Protein AF-A0AA47MS93-F1 (afdb_monomer_lite)

Organism: Merluccius polli (NCBI:txid89951)

Structure (mmCIF, N/CA/C/O backbone):
data_AF-A0AA47MS93-F1
#
_entry.id   AF-A0AA47MS93-F1
#
loop_
_atom_site.group_PDB
_atom_site.id
_atom_site.type_symbol
_atom_site.label_atom_id
_atom_site.label_alt_id
_atom_site.label_comp_id
_atom_site.label_asym_id
_atom_site.label_entity_id
_atom_site.label_seq_id
_atom_site.pdbx_PDB_ins_code
_atom_site.Cartn_x
_atom_site.Cartn_y
_atom_site.Cartn_z
_atom_site.occupancy
_atom_site.B_iso_or_equiv
_atom_site.auth_seq_id
_atom_site.auth_comp_id
_atom_site.auth_asym_id
_atom_site.auth_atom_id
_atom_site.pdbx_PDB_model_num
ATOM 1 N N . MET A 1 1 ? -6.874 12.220 29.662 1.00 55.25 1 MET A N 1
ATOM 2 C CA . MET A 1 1 ? -6.887 13.100 28.467 1.00 55.25 1 MET A CA 1
ATOM 3 C C . MET A 1 1 ? -8.117 14.009 28.561 1.00 55.25 1 MET A C 1
ATOM 5 O O . MET A 1 1 ? -9.135 13.501 29.018 1.00 55.25 1 MET A O 1
ATOM 9 N N . PRO A 1 2 ? -8.072 15.314 28.224 1.00 75.06 2 PRO A N 1
ATOM 10 C CA . PRO A 1 2 ? -9.253 16.179 28.315 1.00 75.06 2 PRO A CA 1
ATOM 11 C C . PRO A 1 2 ? -10.308 15.784 27.269 1.00 75.06 2 PRO A C 1
ATOM 13 O O . PRO 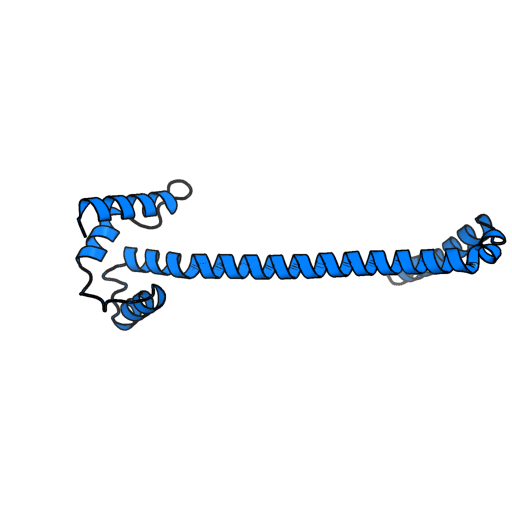A 1 2 ? -9.969 15.571 26.103 1.00 75.06 2 PRO A O 1
ATOM 16 N N . LYS A 1 3 ? -11.582 15.714 27.676 1.00 70.56 3 LYS A N 1
ATOM 17 C CA . LYS A 1 3 ? -12.717 15.290 26.832 1.00 70.56 3 LYS A CA 1
ATOM 18 C C . LYS A 1 3 ? -12.850 16.129 25.554 1.00 70.56 3 LYS A C 1
ATOM 20 O O . LYS A 1 3 ? -13.034 15.578 24.475 1.00 70.56 3 LYS A O 1
ATOM 25 N N . ASP A 1 4 ? -12.619 17.437 25.654 1.00 72.88 4 ASP A N 1
ATOM 26 C CA . ASP A 1 4 ? -12.659 18.357 24.508 1.00 72.88 4 ASP A CA 1
ATOM 27 C C . ASP A 1 4 ? -11.558 18.091 23.477 1.00 72.88 4 ASP A C 1
ATOM 29 O O . ASP A 1 4 ? -11.727 18.341 22.282 1.00 72.88 4 ASP A O 1
ATOM 33 N N . THR A 1 5 ? -10.402 17.597 23.923 1.00 77.06 5 THR A N 1
ATOM 34 C CA . THR A 1 5 ? -9.293 17.244 23.033 1.00 77.06 5 THR A CA 1
ATOM 35 C C . THR A 1 5 ? -9.610 15.952 22.290 1.00 77.06 5 THR A C 1
ATOM 37 O O . THR A 1 5 ? -9.427 15.893 21.076 1.00 77.06 5 THR A O 1
ATOM 40 N N . LEU A 1 6 ? -10.149 14.952 22.995 1.00 76.31 6 LEU A N 1
ATOM 41 C CA . LEU A 1 6 ? -10.569 13.681 22.403 1.00 76.31 6 LEU A CA 1
ATOM 42 C C . LEU A 1 6 ? -11.658 13.895 21.345 1.00 76.31 6 LEU A C 1
ATOM 44 O O . LEU A 1 6 ? -11.505 13.440 20.216 1.00 76.31 6 LEU A O 1
ATOM 48 N N . GLN A 1 7 ? -12.684 14.686 21.671 1.00 79.00 7 GLN A N 1
ATOM 49 C CA . GLN A 1 7 ? -13.772 15.019 20.750 1.00 79.00 7 GLN A CA 1
ATOM 50 C C . GLN A 1 7 ? -13.235 15.626 19.444 1.00 79.00 7 GLN A C 1
ATOM 52 O O . GLN A 1 7 ? -13.590 15.187 18.355 1.00 79.00 7 GLN A O 1
ATOM 57 N N . LYS A 1 8 ? -12.303 16.586 19.541 1.00 80.94 8 LYS A N 1
ATOM 58 C CA . LYS A 1 8 ? -11.668 17.210 18.368 1.00 80.94 8 LYS A CA 1
ATOM 59 C C . LYS A 1 8 ? -10.902 16.206 17.508 1.00 80.94 8 LYS A C 1
ATOM 61 O O . LYS A 1 8 ? -10.933 16.318 16.282 1.00 80.94 8 LYS A O 1
ATOM 66 N N . HIS A 1 9 ? -10.202 15.255 18.126 1.00 81.56 9 HIS A N 1
ATOM 67 C CA . HIS A 1 9 ? -9.494 14.209 17.393 1.00 81.56 9 HIS A CA 1
ATOM 68 C C . HIS A 1 9 ? -10.470 13.266 16.682 1.00 81.56 9 HIS A C 1
ATOM 70 O O . HIS A 1 9 ? -10.289 13.022 15.491 1.00 81.56 9 HIS A O 1
ATOM 76 N N . CYS A 1 10 ? -11.530 12.816 17.355 1.00 77.38 10 CYS A N 1
ATOM 77 C CA . CYS A 1 10 ? -12.531 11.926 16.768 1.00 77.38 10 CYS A CA 1
ATOM 78 C C . CYS A 1 10 ? -13.286 12.587 15.603 1.00 77.38 10 CYS A C 1
ATOM 80 O O . CYS A 1 10 ? -13.377 11.996 14.532 1.00 77.38 10 CYS A O 1
ATOM 82 N N . THR A 1 11 ? -13.702 13.853 15.732 1.00 79.56 11 THR A N 1
ATOM 83 C CA . THR A 1 11 ? -14.339 14.601 14.628 1.00 79.56 11 THR A CA 1
ATOM 84 C C . THR A 1 11 ? -13.389 14.826 13.447 1.00 79.56 11 THR A C 1
ATOM 86 O O . THR A 1 11 ? -13.815 14.939 12.298 1.00 79.56 11 THR A O 1
ATOM 89 N N . LYS A 1 12 ? -12.077 14.919 13.695 1.00 82.62 12 LYS A N 1
ATOM 90 C CA . LYS A 1 12 ? -11.087 15.006 12.613 1.00 82.62 12 LYS A CA 1
ATOM 91 C C . LYS A 1 12 ? -10.954 13.676 11.872 1.00 82.62 12 LYS A C 1
ATOM 93 O O . LYS A 1 12 ? -10.839 13.691 10.648 1.00 82.62 12 LYS A O 1
ATOM 98 N N . VAL A 1 13 ? -10.949 12.560 12.600 1.00 79.31 13 VAL A N 1
ATOM 99 C CA . VAL A 1 13 ? -10.901 11.212 12.019 1.00 79.31 13 VAL A CA 1
ATOM 100 C C . VAL A 1 13 ? -12.140 10.961 11.168 1.00 79.31 13 VAL A C 1
ATOM 102 O O . VAL A 1 13 ? -11.982 10.621 10.003 1.00 79.31 13 VAL A O 1
ATOM 105 N N . GLU A 1 14 ? -13.331 11.248 11.694 1.00 78.94 14 GLU A N 1
ATOM 106 C CA . GLU A 1 14 ? -14.602 11.182 10.961 1.00 78.94 14 GLU A CA 1
ATOM 107 C C . GLU A 1 14 ? -14.507 11.929 9.625 1.00 78.94 14 GLU A C 1
ATOM 109 O O . GLU A 1 14 ? -14.597 11.314 8.571 1.00 78.94 14 GLU A O 1
ATOM 114 N N . LYS A 1 15 ? -14.159 13.223 9.647 1.00 80.06 15 LYS A N 1
ATOM 115 C CA . LYS A 1 15 ? -14.011 14.034 8.424 1.00 80.06 15 LYS A CA 1
ATOM 116 C C . LYS A 1 15 ? -12.966 13.514 7.437 1.00 80.06 15 LYS A C 1
ATOM 118 O O . LYS A 1 15 ? -13.051 13.821 6.255 1.00 80.06 15 LYS A O 1
ATOM 123 N N . THR A 1 16 ? -11.942 12.813 7.921 1.00 77.88 16 THR A N 1
ATOM 124 C CA . THR A 1 16 ? -10.890 12.242 7.065 1.00 77.88 16 THR A CA 1
ATOM 125 C C . THR A 1 16 ? -11.357 10.945 6.408 1.00 77.88 16 THR A C 1
ATOM 127 O O . THR A 1 16 ? -10.894 10.614 5.320 1.00 77.88 16 THR A O 1
ATOM 130 N N . LEU A 1 17 ? -12.258 10.219 7.070 1.00 71.00 17 LEU A N 1
ATOM 131 C CA . LEU A 1 17 ? -12.816 8.953 6.606 1.00 71.00 17 LEU A CA 1
ATOM 132 C C . LEU A 1 17 ? -14.163 9.125 5.883 1.00 71.00 17 LEU A C 1
ATOM 134 O O . LEU A 1 17 ? -14.612 8.188 5.239 1.00 71.00 17 LEU A O 1
ATOM 138 N N . THR A 1 18 ? -14.783 10.310 5.915 1.00 78.75 18 THR A N 1
ATOM 139 C CA . THR A 1 18 ? -15.959 10.631 5.096 1.00 78.75 18 THR A CA 1
ATOM 140 C C . THR A 1 18 ? -15.571 10.737 3.620 1.00 78.75 18 THR A C 1
ATOM 142 O O . THR A 1 18 ? -14.853 11.655 3.212 1.00 78.75 18 THR A O 1
ATOM 145 N N . ALA A 1 19 ? -16.113 9.847 2.792 1.00 70.94 19 ALA A N 1
ATOM 146 C CA . ALA A 1 19 ? -16.011 9.914 1.340 1.00 70.94 19 ALA A CA 1
ATOM 147 C C . ALA A 1 19 ? -17.419 10.007 0.737 1.00 70.94 19 ALA A C 1
ATOM 149 O O . ALA A 1 19 ? -18.320 9.272 1.115 1.00 70.94 19 ALA A O 1
ATOM 150 N N . ALA A 1 20 ? -17.627 10.941 -0.197 1.00 68.44 20 ALA A N 1
ATOM 151 C CA . ALA A 1 20 ? -18.906 11.144 -0.894 1.00 68.44 20 ALA A CA 1
ATOM 152 C C . ALA A 1 20 ? -20.136 11.479 -0.012 1.00 68.44 20 ALA A C 1
ATOM 154 O O . ALA A 1 20 ? -21.264 11.402 -0.489 1.00 68.44 20 ALA A O 1
ATOM 155 N N . GLY A 1 21 ? -19.930 11.932 1.230 1.00 69.00 21 GLY A N 1
ATOM 156 C CA . GLY A 1 21 ? -21.010 12.343 2.137 1.00 69.00 21 GLY A CA 1
ATOM 157 C C . GLY A 1 21 ? -21.528 11.234 3.054 1.00 69.00 21 GLY A C 1
ATOM 158 O O . GLY A 1 21 ? -22.371 11.520 3.900 1.00 69.00 21 GLY A O 1
ATOM 159 N N . GLU A 1 22 ? -20.993 10.017 2.936 1.00 66.75 22 GLU A N 1
ATOM 160 C CA . GLU A 1 22 ? -21.205 8.937 3.898 1.00 66.75 22 GLU A CA 1
ATOM 161 C C . GLU A 1 22 ? -19.976 8.804 4.802 1.00 66.75 22 GLU A C 1
ATOM 163 O O . GLU A 1 22 ? -18.827 8.855 4.349 1.00 66.75 22 GLU A O 1
ATOM 168 N N . SER A 1 23 ? -20.232 8.695 6.103 1.00 69.06 23 SER A N 1
ATOM 169 C CA . SER A 1 23 ? -19.216 8.475 7.127 1.00 69.06 23 SER A CA 1
ATOM 170 C C . SER A 1 23 ? -19.352 7.041 7.621 1.00 69.06 23 SER A C 1
ATOM 172 O O . SER A 1 23 ? -20.415 6.670 8.111 1.00 69.06 23 SER A O 1
ATOM 174 N N . ASP A 1 24 ? -18.278 6.256 7.545 1.00 68.44 24 ASP A N 1
ATOM 175 C CA . ASP A 1 24 ? -18.267 4.875 8.054 1.00 68.44 24 ASP A CA 1
ATOM 176 C C . ASP A 1 24 ? -18.351 4.798 9.591 1.00 68.44 24 ASP A C 1
ATOM 178 O O . ASP A 1 24 ? -18.529 3.715 10.150 1.00 68.44 24 ASP A O 1
ATOM 182 N N . ILE A 1 25 ? -18.146 5.926 10.287 1.00 73.94 25 ILE A N 1
ATOM 183 C CA . ILE A 1 25 ? -18.035 5.988 11.746 1.00 73.94 25 ILE A CA 1
ATOM 184 C C . ILE A 1 25 ? -18.553 7.333 12.277 1.00 73.94 25 ILE A C 1
ATOM 186 O O . ILE A 1 25 ? -18.243 8.375 11.696 1.00 73.94 25 ILE A O 1
ATOM 190 N N . ASP A 1 26 ? -19.268 7.323 13.407 1.00 76.81 26 ASP A N 1
ATOM 191 C CA . ASP A 1 26 ? -19.670 8.533 14.139 1.00 76.81 26 ASP A CA 1
ATOM 192 C C . ASP A 1 26 ? -18.583 8.947 15.150 1.00 76.81 26 ASP A C 1
ATOM 194 O O . ASP A 1 26 ? -18.269 8.233 16.108 1.00 76.81 26 ASP A O 1
ATOM 198 N N . GLY A 1 27 ? -17.989 10.130 14.960 1.00 73.44 27 GLY A N 1
ATOM 199 C CA . GLY A 1 27 ? -16.912 10.623 15.819 1.00 73.44 27 GLY A CA 1
ATOM 200 C C . GLY A 1 27 ? -17.334 10.896 17.271 1.00 73.44 27 GLY A C 1
ATOM 201 O O . GLY A 1 27 ? -16.497 10.818 18.175 1.00 73.44 27 GLY A O 1
ATOM 202 N N . ALA A 1 28 ? -18.603 11.216 17.528 1.00 75.75 28 ALA A N 1
ATOM 203 C CA . ALA A 1 28 ? -19.118 11.419 18.876 1.00 75.75 28 ALA A CA 1
ATOM 204 C C . ALA A 1 28 ? -19.325 10.086 19.606 1.00 75.75 28 ALA A C 1
ATOM 206 O O . ALA A 1 28 ? -18.993 10.006 20.792 1.00 75.75 28 ALA A O 1
ATOM 207 N N . GLU A 1 29 ? -19.795 9.047 18.910 1.00 77.50 29 GLU A N 1
ATOM 208 C CA . GLU A 1 29 ? -19.928 7.701 19.481 1.00 77.50 29 GLU A CA 1
ATOM 209 C C . GLU A 1 29 ? -18.563 7.087 19.797 1.00 77.50 29 GLU A C 1
ATOM 211 O O . GLU A 1 29 ? -18.361 6.623 20.919 1.00 77.50 29 GLU A O 1
ATOM 216 N N . ILE A 1 30 ? -17.572 7.213 18.903 1.00 77.69 30 ILE A N 1
ATOM 217 C CA . ILE A 1 30 ? -16.189 6.768 19.172 1.00 77.69 30 ILE A CA 1
ATOM 218 C C . ILE A 1 30 ? -15.656 7.372 20.478 1.00 77.69 30 ILE A C 1
ATOM 220 O O . ILE A 1 30 ? -15.021 6.686 21.277 1.00 77.69 30 ILE A O 1
ATOM 224 N N . ALA A 1 31 ? -15.887 8.667 20.712 1.00 76.12 31 ALA A N 1
ATOM 225 C CA . ALA A 1 31 ? -15.395 9.333 21.914 1.00 76.12 31 ALA A CA 1
ATOM 226 C C . ALA A 1 31 ? -16.049 8.784 23.196 1.00 76.12 31 ALA A C 1
ATOM 228 O O . ALA A 1 31 ? -15.392 8.728 24.236 1.00 76.12 31 ALA A O 1
ATOM 229 N N . GLN A 1 32 ? -17.319 8.369 23.129 1.00 76.56 32 GLN A N 1
ATOM 230 C CA . GLN A 1 32 ? -18.014 7.720 24.246 1.00 76.56 32 GLN A CA 1
ATOM 231 C C . GLN A 1 32 ? -17.517 6.293 24.460 1.00 76.56 32 GLN A C 1
ATOM 233 O O . GLN A 1 32 ? -17.225 5.915 25.591 1.00 76.56 32 GLN A O 1
ATOM 238 N N . GLU A 1 33 ? -17.353 5.528 23.382 1.00 77.62 33 GLU A N 1
ATOM 239 C CA . GLU A 1 33 ? -16.801 4.175 23.426 1.00 77.62 33 GLU A CA 1
ATOM 240 C C . GLU A 1 33 ? -15.396 4.177 24.045 1.00 77.62 33 GLU A C 1
ATOM 242 O O . GLU A 1 33 ? -15.120 3.392 24.947 1.00 77.62 33 GLU A O 1
ATOM 247 N N . ILE A 1 34 ? -14.539 5.133 23.664 1.00 74.31 34 ILE A N 1
ATOM 248 C CA . ILE A 1 34 ? -13.189 5.277 24.229 1.00 74.31 34 ILE A CA 1
ATOM 249 C C . ILE A 1 34 ? -13.215 5.644 25.718 1.00 74.31 34 ILE A C 1
ATOM 251 O O . ILE A 1 34 ? -12.357 5.188 26.469 1.00 74.31 34 ILE A O 1
ATOM 255 N N . MET A 1 35 ? -14.175 6.459 26.165 1.00 72.75 35 MET A N 1
ATOM 256 C CA . MET A 1 35 ? -14.321 6.779 27.592 1.00 72.75 35 MET A CA 1
ATOM 257 C C . MET A 1 35 ? -14.830 5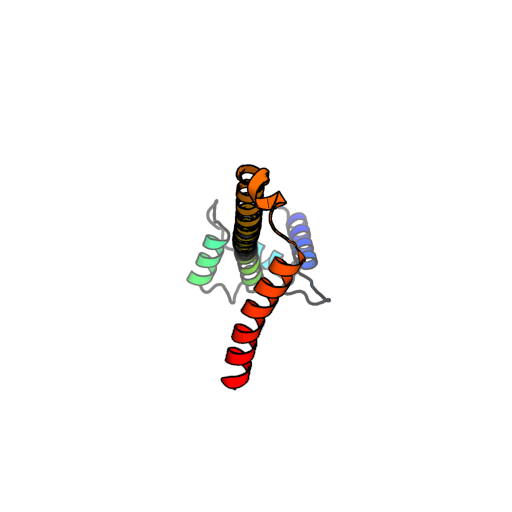.594 28.419 1.00 72.75 35 MET A C 1
ATOM 259 O O . MET A 1 35 ? -14.546 5.535 29.612 1.00 72.75 35 MET A O 1
ATOM 263 N N . ASN A 1 36 ? -15.569 4.678 27.794 1.00 74.12 36 ASN A N 1
ATOM 264 C CA . ASN A 1 36 ? -16.148 3.503 28.442 1.00 74.12 36 ASN A CA 1
ATOM 265 C C . ASN A 1 36 ? -15.248 2.259 28.350 1.00 74.12 36 ASN A C 1
ATOM 267 O O . ASN A 1 36 ? -15.555 1.240 28.969 1.00 74.12 36 ASN A O 1
ATOM 271 N N . LEU A 1 37 ? -14.136 2.331 27.608 1.00 71.25 37 LEU A N 1
ATOM 272 C CA . LEU A 1 37 ? -13.159 1.250 27.525 1.00 71.25 37 LEU A CA 1
ATOM 273 C C . LEU A 1 37 ? -12.570 0.935 28.912 1.00 71.25 37 LEU A C 1
ATOM 275 O O . LEU A 1 37 ? -12.170 1.855 29.630 1.00 71.25 37 LEU A O 1
ATOM 279 N N . PRO A 1 38 ? -12.446 -0.353 29.279 1.00 69.12 38 PRO A N 1
ATOM 280 C CA . PRO A 1 38 ? -11.699 -0.743 30.470 1.00 69.12 38 PRO A CA 1
ATOM 281 C C . PRO A 1 38 ? -10.232 -0.301 30.346 1.00 69.12 38 PRO A C 1
ATOM 283 O O . PRO A 1 38 ? -9.709 -0.204 29.237 1.00 69.12 38 PRO A O 1
ATOM 286 N N . GLU A 1 39 ? -9.560 -0.033 31.471 1.00 63.78 39 GLU A N 1
ATOM 287 C CA . GLU A 1 39 ? -8.148 0.375 31.472 1.00 63.78 39 GLU A CA 1
ATOM 288 C C . GLU A 1 39 ? -7.284 -0.661 30.738 1.00 63.78 39 GLU A C 1
ATOM 290 O O . GLU A 1 39 ? -7.088 -1.785 31.205 1.00 63.78 39 GLU A O 1
ATOM 295 N N . LEU A 1 40 ? -6.776 -0.278 29.563 1.00 63.00 40 LEU A N 1
ATOM 296 C CA . LEU A 1 40 ? -5.863 -1.108 28.791 1.00 63.00 40 LEU A CA 1
ATOM 297 C C . LEU A 1 40 ? -4.443 -1.053 29.376 1.00 63.00 40 LEU A C 1
ATOM 299 O O . LEU A 1 40 ? -4.015 -0.014 29.888 1.00 63.00 40 LEU A O 1
ATOM 303 N N . PRO A 1 41 ? -3.663 -2.139 29.232 1.00 58.06 41 PRO A N 1
ATOM 304 C CA . PRO A 1 41 ? -2.247 -2.119 29.556 1.00 58.06 41 PRO A CA 1
ATOM 305 C C . PRO A 1 41 ? -1.501 -1.099 28.684 1.00 58.06 41 PRO A C 1
ATOM 307 O O . PRO A 1 41 ? -1.813 -0.872 27.514 1.00 58.06 41 PRO A O 1
ATOM 310 N N . THR A 1 42 ? -0.486 -0.485 29.287 1.00 60.78 42 THR A N 1
ATOM 311 C CA . THR A 1 42 ? 0.133 0.799 28.926 1.00 60.78 42 THR A CA 1
ATOM 312 C C . THR A 1 42 ? 0.802 0.881 27.547 1.00 60.78 42 THR A C 1
ATOM 314 O O . THR A 1 42 ? 1.248 1.966 27.180 1.00 60.78 42 THR A O 1
ATOM 317 N N . GLN A 1 43 ? 0.890 -0.213 26.780 1.00 58.16 43 GLN A N 1
ATOM 318 C CA . GLN A 1 43 ? 1.551 -0.258 25.465 1.00 58.16 43 GLN A CA 1
ATOM 319 C C . GLN A 1 43 ? 0.918 -1.279 24.503 1.00 58.16 43 GLN A C 1
ATOM 321 O O . GLN A 1 43 ? 1.596 -2.190 24.041 1.00 58.16 43 GLN A O 1
ATOM 326 N N . THR A 1 44 ? -0.371 -1.141 24.192 1.00 65.44 44 THR A N 1
ATOM 327 C CA . THR A 1 44 ? -1.033 -2.024 23.217 1.00 65.44 44 THR A CA 1
ATOM 328 C C . THR A 1 44 ? -0.948 -1.463 21.799 1.00 65.44 44 THR A C 1
ATOM 330 O O . THR A 1 44 ? -1.361 -0.339 21.511 1.00 65.44 44 THR A O 1
ATOM 333 N N . THR A 1 45 ? -0.393 -2.253 20.885 1.00 78.69 45 THR A N 1
ATOM 334 C CA . THR A 1 45 ? -0.436 -1.976 19.444 1.00 78.69 45 THR A CA 1
ATOM 335 C C . THR A 1 45 ? -1.892 -2.028 18.965 1.00 78.69 45 THR A C 1
ATOM 337 O O . THR A 1 45 ? -2.683 -2.803 19.497 1.00 78.69 45 THR A O 1
ATOM 340 N N . ALA A 1 46 ? -2.265 -1.284 17.914 1.00 79.06 46 ALA A N 1
ATOM 341 C CA . ALA A 1 46 ? -3.628 -1.332 17.353 1.00 79.06 46 ALA A CA 1
ATOM 342 C C . ALA A 1 46 ? -4.096 -2.765 17.008 1.00 79.06 46 ALA A C 1
ATOM 344 O O . ALA A 1 46 ? -5.275 -3.079 17.135 1.00 79.06 46 ALA A O 1
ATOM 345 N N . LEU A 1 47 ? -3.162 -3.645 16.626 1.00 79.62 47 LEU A N 1
ATOM 346 C CA . LEU A 1 47 ? -3.408 -5.075 16.420 1.00 79.62 47 LEU A CA 1
ATOM 347 C C . LEU A 1 47 ? -3.747 -5.828 17.712 1.00 79.62 47 LEU A C 1
ATOM 349 O O . LEU A 1 47 ? -4.679 -6.621 17.710 1.00 79.62 47 LEU A O 1
ATOM 353 N N . GLU A 1 48 ? -3.014 -5.573 18.795 1.00 81.81 48 GLU A N 1
ATOM 354 C CA . GLU A 1 48 ? -3.240 -6.205 20.103 1.00 81.81 48 GLU A CA 1
ATOM 355 C C . GLU A 1 48 ? -4.551 -5.721 20.729 1.00 81.81 48 GLU A C 1
ATOM 357 O O . GLU A 1 48 ? -5.281 -6.485 21.354 1.00 81.81 48 GLU A O 1
ATOM 362 N N . MET A 1 49 ? -4.890 -4.450 20.508 1.00 80.44 49 MET A N 1
ATOM 363 C CA . MET A 1 49 ? -6.177 -3.889 20.907 1.00 80.44 49 MET A CA 1
ATOM 364 C C . MET A 1 49 ? -7.332 -4.540 20.136 1.00 80.44 49 MET A C 1
ATOM 366 O O . MET A 1 49 ? -8.370 -4.864 20.711 1.00 80.44 49 MET A O 1
ATOM 370 N N . LEU A 1 50 ? -7.142 -4.775 18.837 1.00 82.19 50 LEU A N 1
ATOM 371 C CA . LEU A 1 50 ? -8.122 -5.442 17.990 1.00 82.19 50 LEU A CA 1
ATOM 372 C C . LEU A 1 50 ? -8.287 -6.923 18.367 1.00 82.19 50 LEU A C 1
ATOM 374 O O . LEU A 1 50 ? -9.418 -7.397 18.454 1.00 82.19 50 LEU A O 1
ATOM 378 N N . SER A 1 51 ? -7.203 -7.649 18.656 1.00 83.06 51 SER A N 1
ATOM 379 C CA . SER A 1 51 ? -7.300 -9.031 19.143 1.00 83.06 51 SER A CA 1
ATOM 380 C C . SER A 1 51 ? -7.985 -9.102 20.505 1.00 83.06 51 SER A C 1
ATOM 382 O O . SER A 1 51 ? -8.877 -9.923 20.683 1.00 83.06 51 SER A O 1
ATOM 384 N N . PHE A 1 52 ? -7.676 -8.183 21.424 1.00 82.19 52 PHE A N 1
ATOM 385 C CA . PHE A 1 52 ? -8.332 -8.112 22.730 1.00 82.19 52 PHE A CA 1
ATOM 386 C C . PHE A 1 52 ? -9.848 -7.881 22.620 1.00 82.19 52 PHE A C 1
ATOM 388 O O . PHE A 1 52 ? -10.631 -8.556 23.290 1.00 82.19 52 PHE A O 1
ATOM 395 N N . LEU A 1 53 ? -10.287 -6.957 21.758 1.00 80.62 53 LEU A N 1
ATOM 396 C CA . LEU A 1 53 ? -11.716 -6.705 21.526 1.00 80.62 53 LEU A CA 1
ATOM 397 C C . LEU A 1 53 ? -12.427 -7.919 20.916 1.00 80.62 53 LEU A C 1
ATOM 399 O O . LEU A 1 53 ? -13.588 -8.174 21.238 1.00 80.62 53 LEU A O 1
ATOM 403 N N . HIS A 1 54 ? -11.734 -8.662 20.051 1.00 82.19 54 HIS A N 1
ATOM 404 C CA . HIS A 1 54 ? -12.258 -9.886 19.457 1.00 82.19 54 HIS A CA 1
ATOM 405 C C . HIS A 1 54 ? -12.378 -11.019 20.485 1.00 82.19 54 HIS A C 1
ATOM 407 O O . HIS A 1 54 ? -13.431 -11.636 20.579 1.00 82.19 54 HIS A O 1
ATOM 413 N N . GLU A 1 55 ? -11.341 -11.251 21.291 1.00 82.44 55 GLU A N 1
ATOM 414 C CA . GLU A 1 55 ? -11.304 -12.316 22.303 1.00 82.44 55 GLU A CA 1
ATOM 415 C C . GLU A 1 55 ? -12.353 -12.136 23.408 1.00 82.44 55 GLU A C 1
ATOM 417 O O . GLU A 1 55 ? -12.882 -13.116 23.926 1.00 82.44 55 GLU A O 1
ATOM 422 N N . ASN A 1 56 ? -12.690 -10.889 23.746 1.00 77.94 56 ASN A N 1
ATOM 423 C CA . ASN A 1 56 ? -13.696 -10.574 24.762 1.00 77.94 56 ASN A CA 1
ATOM 424 C C . ASN A 1 56 ? -15.117 -10.390 24.188 1.00 77.94 56 ASN A C 1
ATOM 426 O O . ASN A 1 56 ? -16.008 -9.968 24.922 1.00 77.94 56 ASN A O 1
ATOM 430 N N . ASN A 1 57 ? -15.346 -10.667 22.895 1.00 78.50 57 ASN A N 1
ATOM 431 C CA . ASN A 1 57 ? -16.621 -10.425 22.198 1.00 78.50 57 ASN A CA 1
ATOM 432 C C . ASN A 1 57 ? -17.173 -8.991 22.374 1.00 78.50 57 ASN A C 1
ATOM 434 O O . ASN A 1 57 ? -18.380 -8.762 22.346 1.00 78.50 57 ASN A O 1
ATOM 438 N N . LEU A 1 58 ? -16.297 -7.992 22.510 1.00 76.88 58 LEU A N 1
ATOM 439 C CA . LEU A 1 58 ? -16.679 -6.591 22.744 1.00 76.88 58 LEU A CA 1
ATOM 440 C C . LEU A 1 58 ? -17.041 -5.835 21.455 1.00 76.88 58 LEU A C 1
ATOM 442 O O . LEU A 1 58 ? -17.249 -4.624 21.473 1.00 76.88 58 LEU A O 1
ATOM 446 N N . GLN A 1 59 ? -17.124 -6.548 20.333 1.00 75.19 59 GLN A N 1
ATOM 447 C CA . GLN A 1 59 ? -17.437 -5.994 19.015 1.00 75.19 59 GLN A CA 1
ATOM 448 C C . GLN A 1 59 ? -18.838 -5.375 18.963 1.00 75.19 59 GLN A C 1
ATOM 450 O O . GLN A 1 59 ? -19.033 -4.365 18.296 1.00 75.19 59 GLN A O 1
ATOM 455 N N . GLU A 1 60 ? -19.796 -5.962 19.685 1.00 75.31 60 GLU A N 1
ATOM 456 C CA . GLU A 1 60 ? -21.168 -5.448 19.782 1.00 75.31 60 GLU A CA 1
ATOM 457 C C . GLU A 1 60 ? -21.283 -4.266 20.755 1.00 75.31 60 GLU A C 1
ATOM 459 O O . GLU A 1 60 ? -22.180 -3.440 20.610 1.00 75.31 60 GLU A O 1
ATOM 464 N N . LEU A 1 61 ? -20.370 -4.164 21.729 1.00 76.00 61 LEU A N 1
ATOM 465 C CA . LEU A 1 61 ? -20.344 -3.066 22.700 1.00 76.00 61 LEU A CA 1
ATOM 466 C C . LEU A 1 61 ? -19.666 -1.805 22.148 1.00 76.00 61 LEU A C 1
ATOM 468 O O . LEU A 1 61 ? -20.021 -0.702 22.556 1.00 76.00 61 LEU A O 1
ATOM 472 N N . TYR A 1 62 ? -18.688 -1.976 21.252 1.00 79.50 62 TYR A N 1
ATOM 473 C CA . TYR A 1 62 ? -17.881 -0.890 20.688 1.00 79.50 62 TYR A CA 1
ATOM 474 C C . TYR A 1 62 ? -17.740 -1.016 19.156 1.00 79.50 62 TYR A C 1
ATOM 476 O O . TYR A 1 62 ? -16.636 -1.257 18.643 1.00 79.50 62 TYR A O 1
ATOM 484 N N . PRO A 1 63 ? -18.849 -0.914 18.400 1.00 79.31 63 PRO A N 1
ATOM 485 C CA . PRO A 1 63 ? -18.848 -1.117 16.953 1.00 79.31 63 PRO A CA 1
ATOM 486 C C . PRO A 1 63 ? -18.013 -0.068 16.206 1.00 79.31 63 PRO A C 1
ATOM 488 O O . PRO A 1 63 ? -17.284 -0.420 15.273 1.00 79.31 63 PRO A O 1
ATOM 491 N N . ASN A 1 64 ? -18.052 1.201 16.623 1.00 81.25 64 ASN A N 1
ATOM 492 C CA . ASN A 1 64 ? -17.327 2.275 15.944 1.00 81.25 64 ASN A CA 1
ATOM 493 C C . ASN A 1 64 ? -15.811 2.156 16.156 1.00 81.25 64 ASN A C 1
ATOM 495 O O . ASN A 1 64 ? -15.020 2.297 15.218 1.00 81.25 64 ASN A O 1
ATOM 499 N N . LEU A 1 65 ? -15.391 1.836 17.379 1.00 81.81 65 LEU A N 1
ATOM 500 C CA . LEU A 1 65 ? -13.999 1.583 17.732 1.00 81.81 65 LEU A CA 1
ATOM 501 C C . LEU A 1 65 ? -13.438 0.363 16.994 1.00 81.81 65 LEU A C 1
ATOM 503 O O . LEU A 1 65 ? -12.302 0.394 16.514 1.00 81.81 65 LEU A O 1
ATOM 507 N N . TRP A 1 66 ? -14.234 -0.701 16.871 1.00 82.12 66 TRP A N 1
ATOM 508 C CA . TRP A 1 66 ? -13.864 -1.892 16.110 1.00 82.12 66 TRP A CA 1
ATOM 509 C C . TRP A 1 66 ? -13.573 -1.558 14.642 1.00 82.12 66 TRP A C 1
ATOM 511 O O . TRP A 1 66 ? -12.543 -1.969 14.097 1.00 82.12 66 TRP A O 1
ATOM 521 N N . ILE A 1 67 ? -14.444 -0.771 14.006 1.00 83.25 67 ILE A N 1
ATOM 522 C CA . ILE A 1 67 ? -14.257 -0.314 12.623 1.00 83.25 67 ILE A CA 1
ATOM 523 C C . ILE A 1 67 ? -13.012 0.578 12.519 1.00 83.25 67 ILE A C 1
ATOM 525 O O . ILE A 1 67 ? -12.164 0.345 11.654 1.00 83.25 67 ILE A O 1
ATOM 529 N N . ALA A 1 68 ? -12.839 1.532 13.438 1.00 83.44 68 ALA A N 1
ATOM 530 C CA . ALA A 1 68 ? -11.687 2.432 13.459 1.00 83.44 68 ALA A CA 1
ATOM 531 C C . ALA A 1 68 ? -10.350 1.676 13.551 1.00 83.44 68 ALA A C 1
ATOM 533 O O . ALA A 1 68 ? -9.420 1.957 12.791 1.00 83.44 68 ALA A O 1
ATOM 534 N N . LEU A 1 69 ? -10.252 0.681 14.438 1.00 82.56 69 LEU A N 1
ATOM 535 C CA . LEU A 1 69 ? -9.045 -0.135 14.602 1.00 82.56 69 LEU A CA 1
ATOM 536 C C . LEU A 1 69 ? -8.764 -0.999 13.372 1.00 82.56 69 LEU A C 1
ATOM 538 O O . LEU A 1 69 ? -7.612 -1.113 12.947 1.00 82.56 69 LEU A O 1
ATOM 542 N N . ARG A 1 70 ? -9.804 -1.562 12.748 1.00 84.19 70 ARG A N 1
ATOM 543 C CA . ARG A 1 70 ? -9.659 -2.304 11.488 1.00 84.19 70 ARG A CA 1
ATOM 544 C C . ARG A 1 70 ? -9.110 -1.419 10.380 1.00 84.19 70 ARG A C 1
ATOM 546 O O . ARG A 1 70 ? -8.182 -1.833 9.686 1.00 84.19 70 ARG A O 1
ATOM 553 N N . ILE A 1 71 ? -9.635 -0.207 10.226 1.00 84.44 71 ILE A N 1
ATOM 554 C CA . ILE A 1 71 ? -9.134 0.761 9.243 1.00 84.44 71 ILE A CA 1
ATOM 555 C C . ILE A 1 71 ? -7.676 1.121 9.559 1.00 84.44 71 ILE A C 1
ATOM 557 O O . ILE A 1 71 ? -6.816 1.041 8.682 1.00 84.44 71 ILE A O 1
ATOM 561 N N . ALA A 1 72 ? -7.359 1.416 10.822 1.00 82.88 72 ALA A N 1
ATOM 562 C CA . ALA A 1 72 ? -6.009 1.780 11.248 1.00 82.88 72 ALA A CA 1
ATOM 563 C C . ALA A 1 72 ? -4.963 0.686 10.968 1.00 82.88 72 ALA A C 1
ATOM 565 O O . ALA A 1 72 ? -3.836 1.001 10.593 1.00 82.88 72 ALA A O 1
ATOM 566 N N . VAL A 1 73 ? -5.323 -0.593 11.115 1.00 82.94 73 VAL A N 1
ATOM 567 C CA . VAL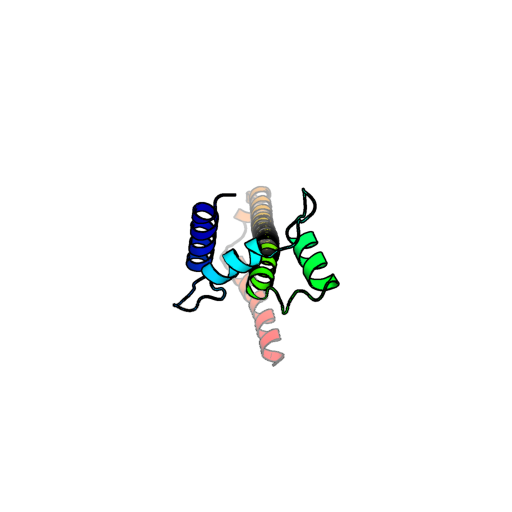 A 1 73 ? -4.435 -1.734 10.833 1.00 82.94 73 VAL A CA 1
ATOM 568 C C . VAL A 1 73 ? -4.348 -2.042 9.333 1.00 82.94 73 VAL A C 1
ATOM 570 O O . VAL A 1 73 ? -3.288 -2.417 8.833 1.00 82.94 73 VAL A O 1
ATOM 573 N N . THR A 1 74 ? -5.443 -1.893 8.588 1.00 84.44 74 THR A N 1
ATOM 574 C CA . THR A 1 74 ? -5.494 -2.252 7.159 1.00 84.44 74 THR A CA 1
ATOM 575 C C . THR A 1 74 ? -4.872 -1.196 6.248 1.00 84.44 74 THR A C 1
ATOM 577 O O . THR A 1 74 ? -4.248 -1.553 5.247 1.00 84.44 74 THR A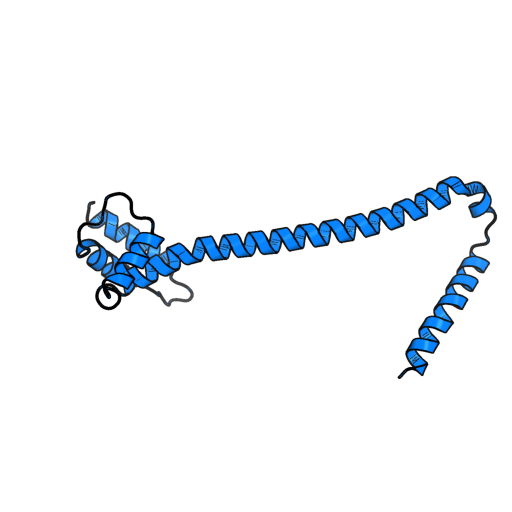 O 1
ATOM 580 N N . LEU A 1 75 ? -4.959 0.090 6.592 1.00 83.50 75 LEU A N 1
ATOM 581 C CA . LEU A 1 75 ? -4.332 1.180 5.836 1.00 83.50 75 LEU A CA 1
ATOM 582 C C . LEU A 1 75 ? -2.817 0.983 5.614 1.00 83.50 75 LEU A C 1
ATOM 584 O O . LEU A 1 75 ? -2.393 0.946 4.459 1.00 83.50 75 LEU A O 1
ATOM 588 N N . PRO A 1 76 ? -1.972 0.786 6.644 1.00 80.12 76 PRO A N 1
ATOM 589 C CA . PRO A 1 76 ? -0.538 0.594 6.431 1.00 80.12 76 PRO A CA 1
ATOM 590 C C . PRO A 1 76 ? -0.229 -0.704 5.672 1.00 80.12 76 PRO A C 1
ATOM 592 O O . PRO A 1 76 ? 0.694 -0.732 4.860 1.00 80.12 76 PRO A O 1
ATOM 595 N N . VAL A 1 77 ? -1.012 -1.769 5.880 1.00 82.06 77 VAL A N 1
ATOM 596 C CA . VAL A 1 77 ? -0.830 -3.054 5.180 1.00 82.06 77 VAL A CA 1
ATOM 597 C C . VAL A 1 77 ? -1.137 -2.924 3.687 1.00 82.06 77 VAL A C 1
ATOM 599 O O . VAL A 1 77 ? -0.381 -3.424 2.851 1.00 82.06 77 VAL A O 1
ATOM 602 N N . THR A 1 78 ? -2.222 -2.235 3.330 1.00 80.75 78 THR A N 1
ATOM 603 C CA . THR A 1 78 ? -2.605 -2.015 1.928 1.00 80.75 78 THR A CA 1
ATOM 604 C C . THR A 1 78 ? -1.614 -1.097 1.219 1.00 80.75 78 THR A C 1
ATOM 606 O O . THR A 1 78 ? -1.167 -1.435 0.122 1.00 80.75 78 THR A O 1
ATOM 609 N N . VAL A 1 79 ? -1.183 -0.008 1.867 1.00 83.38 79 VAL A N 1
ATOM 610 C CA . VAL A 1 79 ? -0.146 0.897 1.343 1.00 83.38 79 VAL A CA 1
ATOM 611 C C . VAL A 1 79 ? 1.166 0.146 1.114 1.00 83.38 79 VAL A C 1
ATOM 613 O O . VAL A 1 79 ? 1.686 0.161 0.000 1.00 83.38 79 VAL A O 1
ATOM 616 N N . ALA A 1 80 ? 1.660 -0.604 2.104 1.00 84.56 80 ALA A N 1
ATOM 617 C CA . ALA A 1 80 ? 2.895 -1.377 1.962 1.00 84.56 80 ALA A CA 1
ATOM 618 C C . ALA A 1 80 ? 2.803 -2.448 0.855 1.00 84.56 80 ALA A C 1
ATOM 620 O O . ALA A 1 80 ? 3.768 -2.689 0.125 1.00 84.56 80 ALA A O 1
ATOM 621 N N . SER A 1 81 ? 1.642 -3.094 0.702 1.00 86.62 81 SER A N 1
ATOM 622 C CA . SER A 1 81 ? 1.394 -4.064 -0.373 1.00 86.62 81 SER A CA 1
ATOM 623 C C . SER A 1 81 ? 1.398 -3.403 -1.756 1.00 86.62 81 SER A C 1
ATOM 625 O O . SER A 1 81 ? 2.027 -3.914 -2.693 1.00 86.62 81 SER A O 1
ATOM 627 N N . ALA A 1 82 ? 0.758 -2.237 -1.885 1.00 86.38 82 ALA A N 1
ATOM 628 C CA . ALA A 1 82 ? 0.751 -1.452 -3.112 1.00 86.38 82 ALA A CA 1
ATOM 629 C C . ALA A 1 82 ? 2.169 -0.987 -3.479 1.00 86.38 82 ALA A C 1
ATOM 631 O O . ALA A 1 82 ? 2.623 -1.233 -4.597 1.00 86.38 82 ALA A O 1
ATOM 632 N N . GLU A 1 83 ? 2.914 -0.408 -2.533 1.00 85.00 83 GLU A N 1
ATOM 633 C CA . GLU A 1 83 ? 4.309 0.008 -2.725 1.00 85.00 83 GLU A CA 1
ATOM 634 C C . GLU A 1 83 ? 5.204 -1.157 -3.157 1.00 85.00 83 GLU A C 1
ATOM 636 O O . GLU A 1 83 ? 5.965 -1.041 -4.124 1.00 85.00 83 GLU A O 1
ATOM 641 N N . ARG A 1 84 ? 5.079 -2.318 -2.496 1.00 90.75 84 ARG A N 1
ATOM 642 C CA . ARG A 1 84 ? 5.811 -3.536 -2.868 1.00 90.75 84 ARG A CA 1
ATOM 643 C C . ARG A 1 84 ? 5.480 -3.960 -4.299 1.00 90.75 84 ARG A C 1
ATOM 645 O O . ARG A 1 84 ? 6.397 -4.256 -5.066 1.00 90.75 84 ARG A O 1
ATOM 652 N N . SER A 1 85 ? 4.202 -3.965 -4.670 1.00 92.25 85 SER A N 1
ATOM 653 C CA . SER A 1 85 ? 3.741 -4.356 -6.009 1.00 92.25 85 SER A CA 1
ATOM 654 C C . SER A 1 85 ? 4.255 -3.399 -7.090 1.00 92.25 85 SER A C 1
ATOM 656 O O . SER A 1 85 ? 4.830 -3.838 -8.090 1.00 92.25 85 SER A O 1
ATOM 658 N N . PHE A 1 86 ? 4.158 -2.085 -6.867 1.00 90.50 86 PHE A N 1
ATOM 659 C CA . PHE A 1 86 ? 4.704 -1.078 -7.780 1.00 90.50 86 PHE A CA 1
ATOM 660 C C . PHE A 1 86 ? 6.232 -1.134 -7.879 1.00 90.50 86 PHE A C 1
ATOM 662 O O . PHE A 1 86 ? 6.779 -0.965 -8.970 1.00 90.50 86 PHE A O 1
ATOM 669 N N . SER A 1 87 ? 6.931 -1.432 -6.783 1.00 93.88 87 SER A N 1
ATOM 670 C CA . SER A 1 87 ? 8.384 -1.630 -6.780 1.00 93.88 87 SER A CA 1
ATOM 671 C C . SER A 1 87 ? 8.797 -2.822 -7.650 1.00 93.88 87 SER A C 1
ATOM 673 O O . SER A 1 87 ? 9.694 -2.699 -8.490 1.00 93.88 87 SER A O 1
ATOM 675 N N . LYS A 1 88 ? 8.088 -3.957 -7.546 1.00 93.31 88 LYS A N 1
ATOM 676 C CA . LYS A 1 88 ? 8.316 -5.124 -8.416 1.00 93.31 88 LYS A CA 1
ATOM 677 C C . LYS A 1 88 ? 8.059 -4.797 -9.885 1.00 93.31 88 LYS A C 1
ATOM 679 O O . LYS A 1 88 ? 8.901 -5.105 -10.726 1.00 93.31 88 LYS A O 1
ATOM 684 N N . LEU A 1 89 ? 6.962 -4.107 -10.196 1.00 93.75 89 LEU A N 1
ATOM 685 C CA . LEU A 1 89 ? 6.674 -3.651 -11.560 1.00 93.75 89 LEU A CA 1
ATOM 686 C C . LEU A 1 89 ? 7.760 -2.712 -12.099 1.00 93.75 89 LEU A C 1
ATOM 688 O O . LEU A 1 89 ? 8.174 -2.842 -13.252 1.00 93.75 89 LEU A O 1
ATOM 692 N N . LYS A 1 90 ? 8.254 -1.782 -11.274 1.00 94.62 90 LYS A N 1
ATOM 693 C CA . LYS A 1 90 ? 9.351 -0.876 -11.635 1.00 94.62 90 LYS A CA 1
ATOM 694 C C . LYS A 1 90 ? 10.632 -1.648 -11.947 1.00 94.62 90 LYS A C 1
ATOM 696 O O . LYS A 1 90 ? 11.291 -1.332 -12.939 1.00 94.62 90 LYS A O 1
ATOM 701 N N . LEU A 1 91 ? 10.965 -2.664 -11.151 1.00 96.25 91 LEU A N 1
ATOM 702 C CA . LEU A 1 91 ? 12.121 -3.531 -11.384 1.00 96.25 91 LEU A CA 1
ATOM 703 C C . LEU A 1 91 ? 11.984 -4.289 -12.709 1.00 96.25 91 LEU A C 1
ATOM 705 O O . LEU A 1 91 ? 12.889 -4.207 -13.533 1.00 96.25 91 LEU A O 1
ATOM 709 N N . ILE A 1 92 ? 10.841 -4.938 -12.958 1.00 95.88 92 ILE A N 1
ATOM 710 C CA . ILE A 1 92 ? 10.583 -5.683 -14.205 1.00 95.88 92 ILE A CA 1
ATOM 711 C C . ILE A 1 92 ? 10.701 -4.763 -15.425 1.00 95.88 92 ILE A C 1
ATOM 713 O O . ILE A 1 92 ? 11.433 -5.070 -16.364 1.00 95.88 92 ILE A O 1
ATOM 717 N N . LYS A 1 93 ? 10.038 -3.597 -15.400 1.00 94.06 93 LYS A N 1
ATOM 718 C CA . LYS A 1 93 ? 10.110 -2.613 -16.494 1.00 94.06 93 LYS A CA 1
ATOM 719 C C . LYS A 1 93 ? 11.538 -2.136 -16.748 1.00 94.06 93 LYS A C 1
ATOM 721 O O . LYS A 1 93 ? 11.928 -1.949 -17.898 1.00 94.06 93 LYS A O 1
ATOM 726 N N . THR A 1 94 ? 12.305 -1.913 -15.684 1.00 95.44 94 THR A N 1
ATOM 727 C CA . THR A 1 94 ? 13.698 -1.468 -15.795 1.00 95.44 94 THR A CA 1
ATOM 728 C C . THR A 1 94 ? 14.567 -2.573 -16.381 1.00 95.44 94 THR A C 1
ATOM 730 O O . THR A 1 94 ? 15.294 -2.309 -17.330 1.00 95.44 94 THR A O 1
ATOM 733 N N . TYR A 1 95 ? 14.431 -3.808 -15.895 1.00 95.69 95 TYR A N 1
ATOM 734 C CA . TYR A 1 95 ? 15.168 -4.961 -16.404 1.00 95.69 95 TYR A CA 1
ATOM 735 C C . TYR A 1 95 ? 14.905 -5.203 -17.894 1.00 95.69 95 TYR A C 1
ATOM 737 O O . TYR A 1 95 ? 15.856 -5.260 -18.667 1.00 95.69 95 TYR A O 1
ATOM 745 N N . LEU A 1 96 ? 13.635 -5.259 -18.318 1.00 93.75 96 LEU A N 1
ATOM 746 C CA . LEU A 1 96 ? 13.280 -5.468 -19.728 1.00 93.75 96 LEU A CA 1
ATOM 747 C C . LEU A 1 96 ? 13.844 -4.364 -20.626 1.00 93.75 96 LEU A C 1
ATOM 749 O O . LEU A 1 96 ? 14.450 -4.650 -21.655 1.00 93.75 96 LEU A O 1
ATOM 753 N N . ARG A 1 97 ? 13.708 -3.098 -20.216 1.00 93.94 97 ARG A N 1
ATOM 754 C CA . ARG A 1 97 ? 14.245 -1.967 -20.980 1.00 93.94 97 ARG A CA 1
ATOM 755 C C . ARG A 1 97 ? 15.771 -1.981 -21.049 1.00 93.94 97 ARG A C 1
ATOM 757 O O . ARG A 1 97 ? 16.321 -1.692 -22.107 1.00 93.94 97 ARG A O 1
ATOM 764 N N . SER A 1 98 ? 16.449 -2.319 -19.953 1.00 93.50 98 SER A N 1
ATOM 765 C CA . SER A 1 98 ? 17.905 -2.465 -19.931 1.00 93.50 98 SER A CA 1
ATOM 766 C C . SER A 1 98 ? 18.363 -3.636 -20.797 1.00 93.50 98 SER A C 1
ATOM 768 O O . SER A 1 98 ? 19.330 -3.483 -21.530 1.00 93.50 98 SER A O 1
ATOM 770 N N . SER A 1 99 ? 17.650 -4.765 -20.773 1.00 94.19 99 SER A N 1
ATOM 771 C CA . SER A 1 99 ? 17.950 -5.934 -21.607 1.00 94.19 99 SER A CA 1
ATOM 772 C C . SER A 1 99 ? 17.798 -5.617 -23.096 1.00 94.19 99 SER A C 1
ATOM 774 O O . SER A 1 99 ? 18.709 -5.891 -23.869 1.00 94.19 99 SER A O 1
ATOM 776 N N . MET A 1 100 ? 16.702 -4.961 -23.497 1.00 90.12 100 MET A N 1
ATOM 777 C CA . MET A 1 100 ? 16.509 -4.492 -24.877 1.00 90.12 100 MET A CA 1
ATOM 778 C C . MET A 1 100 ? 17.596 -3.497 -25.305 1.00 90.12 100 MET A C 1
ATOM 780 O O . MET A 1 100 ? 18.112 -3.567 -26.418 1.00 90.12 100 MET A O 1
ATOM 784 N N . ALA A 1 101 ? 17.958 -2.552 -24.429 1.00 93.50 101 ALA A N 1
ATOM 785 C CA . ALA A 1 101 ? 19.028 -1.600 -24.714 1.00 93.50 101 ALA A CA 1
ATOM 786 C C . ALA A 1 101 ? 20.388 -2.298 -24.855 1.00 93.50 101 ALA A C 1
ATOM 788 O O . ALA A 1 101 ? 21.155 -1.942 -25.746 1.00 93.50 101 ALA A O 1
ATOM 789 N N . GLN A 1 102 ? 20.661 -3.304 -24.022 1.00 95.00 102 GLN A N 1
ATOM 790 C CA . GLN A 1 102 ? 21.888 -4.092 -24.065 1.00 95.00 102 GLN A CA 1
ATOM 791 C C . GLN A 1 102 ? 21.998 -4.901 -25.357 1.00 95.00 102 GLN A C 1
ATOM 793 O O . GLN A 1 102 ? 23.059 -4.906 -25.970 1.00 95.00 102 GLN A O 1
ATOM 798 N N . GLU A 1 103 ? 20.917 -5.545 -25.800 1.00 93.06 103 GLU A N 1
ATOM 799 C CA . GLU A 1 103 ? 20.885 -6.279 -27.070 1.00 93.06 103 GLU A CA 1
ATOM 800 C C . GLU A 1 103 ? 21.181 -5.348 -28.253 1.00 93.06 103 GLU A C 1
ATOM 802 O O . GLU A 1 103 ? 22.077 -5.613 -29.056 1.00 93.06 103 GLU A O 1
ATOM 807 N N . ARG A 1 104 ? 20.502 -4.194 -28.310 1.00 93.88 104 ARG A N 1
ATOM 808 C CA . ARG A 1 104 ? 20.740 -3.182 -29.349 1.00 93.88 104 ARG A CA 1
ATOM 809 C C . ARG A 1 104 ? 22.167 -2.642 -29.315 1.00 93.88 104 ARG A C 1
ATOM 811 O O . ARG A 1 104 ? 22.788 -2.497 -30.365 1.00 93.88 104 ARG A O 1
ATOM 818 N N . LEU A 1 105 ? 22.691 -2.347 -28.126 1.00 94.12 105 LEU A N 1
ATOM 819 C CA . LEU A 1 105 ? 24.059 -1.866 -27.953 1.00 94.12 105 LEU A CA 1
ATOM 820 C C . LEU A 1 105 ? 25.081 -2.925 -28.374 1.00 94.12 105 LEU A C 1
ATOM 822 O O . LEU A 1 105 ? 26.042 -2.597 -29.060 1.00 94.12 105 LEU A O 1
ATOM 826 N N . SER A 1 106 ? 24.853 -4.188 -28.016 1.00 94.50 106 SER A N 1
ATOM 827 C CA . SER A 1 106 ? 25.695 -5.312 -28.423 1.00 94.50 106 SER A CA 1
ATOM 828 C C . SER A 1 106 ? 25.717 -5.470 -29.943 1.00 94.50 106 SER A C 1
ATOM 830 O O . SER A 1 106 ? 26.789 -5.599 -30.529 1.00 94.50 106 SER A O 1
ATOM 832 N N . GLY A 1 107 ? 24.555 -5.399 -30.601 1.00 91.94 107 GLY A N 1
ATOM 833 C CA . GLY A 1 107 ? 24.465 -5.429 -32.063 1.00 91.94 107 GLY A CA 1
ATOM 834 C C . GLY A 1 107 ? 25.233 -4.280 -32.721 1.00 91.94 107 GLY A C 1
ATOM 835 O O . GLY A 1 107 ? 26.040 -4.508 -33.619 1.00 91.94 107 GLY A O 1
ATOM 836 N N . LEU A 1 108 ? 25.060 -3.052 -32.223 1.00 91.12 108 LEU A N 1
ATOM 837 C CA . LEU A 1 108 ? 25.807 -1.886 -32.707 1.00 91.12 108 LEU A CA 1
ATOM 838 C C . LEU A 1 108 ? 27.316 -2.012 -32.470 1.00 91.12 108 LEU A C 1
ATOM 840 O O . LEU A 1 108 ? 28.099 -1.627 -33.335 1.00 91.12 108 LEU A O 1
ATOM 844 N N . ALA A 1 109 ? 27.739 -2.569 -31.333 1.00 92.94 109 ALA A N 1
ATOM 845 C CA . ALA A 1 109 ? 29.148 -2.806 -31.042 1.00 92.94 109 ALA A CA 1
ATOM 846 C C . ALA A 1 109 ? 29.768 -3.797 -32.040 1.00 92.94 109 ALA A C 1
ATOM 848 O O . ALA A 1 109 ? 30.849 -3.533 -32.559 1.00 92.94 109 ALA A O 1
ATOM 849 N N . ILE A 1 110 ? 29.068 -4.888 -32.371 1.00 92.62 110 ILE A N 1
ATOM 850 C CA . ILE A 1 110 ? 29.519 -5.865 -33.377 1.00 92.62 110 ILE A CA 1
ATOM 851 C C . ILE A 1 110 ? 29.646 -5.214 -34.759 1.00 92.62 110 ILE A C 1
ATOM 853 O O . ILE A 1 110 ? 30.656 -5.422 -35.434 1.00 92.62 110 ILE A O 1
ATOM 857 N N . ILE A 1 111 ? 28.661 -4.407 -35.168 1.00 89.38 111 ILE A N 1
ATOM 858 C CA . ILE A 1 111 ? 28.699 -3.677 -36.446 1.00 89.38 111 ILE A CA 1
ATOM 859 C C . ILE A 1 111 ? 29.876 -2.694 -36.473 1.00 89.38 111 ILE A C 1
ATOM 861 O O . ILE A 1 111 ? 30.586 -2.620 -37.469 1.00 89.38 111 ILE A O 1
ATOM 865 N N . SER A 1 112 ? 30.114 -1.976 -35.372 1.00 90.88 112 SER A N 1
ATOM 866 C CA . SER A 1 112 ? 31.224 -1.024 -35.246 1.00 90.88 112 SER A CA 1
ATOM 867 C C . SER A 1 112 ? 32.595 -1.710 -35.328 1.00 90.88 112 SER A C 1
ATOM 869 O O . SER A 1 112 ? 33.491 -1.222 -36.010 1.00 90.88 112 SER A O 1
ATOM 871 N N . ILE A 1 113 ? 32.755 -2.878 -34.693 1.00 92.75 113 ILE A N 1
ATOM 872 C CA . ILE A 1 113 ? 33.995 -3.673 -34.759 1.00 92.75 113 ILE A CA 1
ATOM 873 C C . ILE A 1 113 ? 34.248 -4.185 -36.183 1.00 92.75 113 ILE A C 1
ATOM 875 O O . ILE A 1 113 ? 35.382 -4.170 -36.651 1.00 92.75 113 ILE A O 1
ATOM 879 N N . ASN A 1 114 ? 33.197 -4.614 -36.885 1.00 89.88 114 ASN A N 1
ATOM 880 C CA . ASN A 1 114 ? 33.281 -5.148 -38.248 1.00 89.88 114 ASN A CA 1
ATOM 881 C C . ASN A 1 114 ? 32.969 -4.085 -39.314 1.00 89.88 114 ASN A C 1
ATOM 883 O O . ASN A 1 114 ? 32.469 -4.417 -40.390 1.00 89.88 114 ASN A O 1
ATOM 887 N N . ALA A 1 115 ? 33.238 -2.807 -39.029 1.00 87.88 115 ALA A N 1
ATOM 888 C CA . ALA A 1 115 ? 32.803 -1.693 -39.868 1.00 87.88 115 ALA A CA 1
ATOM 889 C C . ALA A 1 115 ? 33.304 -1.781 -41.321 1.00 87.88 115 ALA A C 1
ATOM 891 O O . ALA A 1 115 ? 32.555 -1.447 -42.233 1.00 87.88 115 ALA A O 1
ATOM 892 N N . GLU A 1 116 ? 34.526 -2.268 -41.559 1.00 87.00 116 GLU A N 1
ATOM 893 C CA . GLU A 1 116 ? 35.075 -2.439 -42.916 1.00 87.00 116 GLU A CA 1
ATOM 894 C C . GLU A 1 116 ? 34.285 -3.461 -43.745 1.00 87.00 116 GLU A C 1
ATOM 896 O O . GLU A 1 116 ? 34.014 -3.234 -44.922 1.00 87.00 116 GLU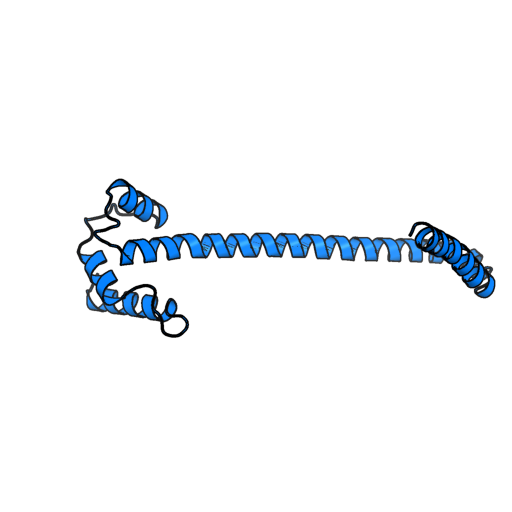 A O 1
ATOM 901 N N . VAL A 1 117 ? 33.864 -4.566 -43.123 1.00 83.44 117 VAL A N 1
ATOM 902 C CA . VAL A 1 117 ? 33.040 -5.602 -43.767 1.00 83.44 117 VAL A CA 1
ATOM 903 C C . VAL A 1 117 ? 31.607 -5.100 -43.945 1.00 83.44 117 VAL A C 1
ATOM 905 O O . VAL A 1 117 ? 30.993 -5.324 -44.985 1.00 83.44 117 VAL A O 1
ATOM 908 N N . ALA A 1 118 ? 31.083 -4.365 -42.960 1.00 78.25 118 ALA A N 1
ATOM 909 C CA . ALA A 1 118 ? 29.756 -3.765 -43.030 1.00 78.25 118 ALA A CA 1
ATOM 910 C C . ALA A 1 118 ? 29.639 -2.715 -44.153 1.00 78.25 118 ALA A C 1
ATOM 912 O O . ALA A 1 118 ? 28.585 -2.609 -44.770 1.00 78.25 118 ALA A O 1
ATOM 913 N N . GLN A 1 119 ? 30.713 -1.976 -44.457 1.00 81.19 119 GLN A N 1
ATOM 914 C CA . GLN A 1 119 ? 30.749 -0.997 -45.554 1.00 81.19 119 GLN A CA 1
ATOM 915 C C . GLN A 1 119 ? 30.726 -1.636 -46.949 1.00 81.19 119 GLN A C 1
ATOM 917 O O . GLN A 1 119 ? 30.313 -0.990 -47.909 1.00 81.19 119 GLN A O 1
ATOM 922 N N . GLN A 1 120 ? 31.157 -2.892 -47.074 1.00 84.25 120 GLN A N 1
ATOM 923 C CA . GLN A 1 120 ? 31.112 -3.640 -48.335 1.00 84.25 120 GLN A CA 1
ATOM 924 C C . GLN A 1 120 ? 29.734 -4.270 -48.597 1.00 84.25 120 GLN A C 1
ATOM 926 O O . GLN A 1 120 ? 29.492 -4.812 -49.676 1.00 84.25 120 GLN A O 1
ATOM 931 N N . LEU A 1 121 ? 28.827 -4.211 -47.620 1.00 81.19 121 LEU A N 1
ATOM 932 C CA . LEU A 1 121 ? 27.505 -4.812 -47.697 1.00 81.19 121 LEU A CA 1
ATOM 933 C C . LEU A 1 121 ? 26.524 -3.854 -48.395 1.00 81.19 121 LEU A C 1
ATOM 935 O O . LEU A 1 121 ? 26.329 -2.721 -47.959 1.00 81.19 121 LEU A O 1
ATOM 939 N N . SER A 1 122 ? 25.886 -4.306 -49.478 1.00 81.12 122 SER A N 1
ATOM 940 C CA . SER A 1 122 ? 24.855 -3.516 -50.165 1.00 81.12 122 SER A CA 1
ATOM 941 C C . SER A 1 122 ? 23.552 -3.502 -49.360 1.00 81.12 122 SER A C 1
ATOM 943 O O . SER A 1 122 ? 23.008 -4.559 -49.030 1.00 81.12 122 SER A O 1
ATOM 945 N N . TYR A 1 123 ? 23.029 -2.304 -49.080 1.00 80.56 123 TYR A N 1
ATOM 946 C CA . TYR A 1 123 ? 21.758 -2.124 -48.372 1.00 80.56 123 TYR A CA 1
ATOM 947 C C . TYR A 1 123 ? 20.572 -2.731 -49.128 1.00 80.56 123 TYR A C 1
ATOM 949 O O . TYR A 1 123 ? 19.688 -3.295 -48.490 1.00 80.56 123 TYR A O 1
ATOM 957 N N . ASP A 1 124 ? 20.571 -2.680 -50.462 1.00 82.44 124 ASP A N 1
ATOM 958 C CA . ASP A 1 124 ? 19.475 -3.224 -51.274 1.00 82.44 124 ASP A CA 1
ATOM 959 C C . ASP A 1 124 ? 19.375 -4.748 -51.126 1.00 82.44 124 ASP A C 1
ATOM 961 O O . ASP A 1 124 ? 18.286 -5.292 -50.962 1.00 82.44 124 ASP A O 1
ATOM 965 N N . VAL A 1 125 ? 20.524 -5.432 -51.082 1.00 83.12 125 VAL A N 1
ATOM 966 C CA . VAL A 1 125 ? 20.594 -6.889 -50.879 1.00 83.12 125 VAL A CA 1
ATOM 967 C C . VAL A 1 125 ? 20.179 -7.267 -49.457 1.00 83.12 125 VAL A C 1
ATOM 969 O O . VAL A 1 125 ? 19.498 -8.267 -49.260 1.00 83.12 125 VAL A O 1
ATOM 972 N N . LEU A 1 126 ? 20.553 -6.462 -48.459 1.00 83.00 126 LEU A N 1
ATOM 973 C CA . LEU A 1 126 ? 20.130 -6.664 -47.072 1.00 83.00 126 LEU A CA 1
ATOM 974 C C . LEU A 1 126 ? 18.619 -6.501 -46.887 1.00 83.00 126 LEU A C 1
ATOM 976 O O . LEU A 1 126 ? 18.009 -7.271 -46.150 1.00 83.00 126 LEU A O 1
ATOM 980 N N . ILE A 1 127 ? 18.028 -5.482 -47.512 1.00 83.94 127 ILE A N 1
ATOM 981 C CA . ILE A 1 127 ? 16.588 -5.221 -47.431 1.00 83.94 127 ILE A CA 1
ATOM 982 C C . ILE A 1 127 ? 15.821 -6.362 -48.099 1.00 83.94 127 ILE A C 1
ATOM 984 O O . ILE A 1 127 ? 14.843 -6.841 -47.525 1.00 83.94 127 ILE A O 1
ATOM 988 N N . ASP A 1 128 ? 16.288 -6.828 -49.259 1.00 85.88 128 ASP A N 1
ATOM 989 C CA . ASP A 1 128 ? 15.666 -7.940 -49.979 1.00 85.88 128 ASP A CA 1
ATOM 990 C C . ASP A 1 128 ? 15.828 -9.276 -49.228 1.00 85.88 128 ASP A C 1
ATOM 992 O O . ASP A 1 128 ? 14.852 -10.003 -49.049 1.00 85.88 128 ASP A O 1
ATOM 996 N N . ASP A 1 129 ? 17.007 -9.569 -48.658 1.00 85.06 129 ASP A N 1
ATOM 997 C CA . ASP A 1 129 ? 17.216 -10.752 -47.803 1.00 85.06 129 ASP A CA 1
ATOM 998 C C . ASP A 1 129 ? 16.333 -10.694 -46.545 1.00 85.06 129 ASP A C 1
ATOM 1000 O O . ASP A 1 129 ? 15.659 -11.673 -46.216 1.00 85.06 129 ASP A O 1
ATOM 1004 N N . PHE A 1 130 ? 16.241 -9.539 -45.877 1.00 83.94 130 PHE A N 1
ATOM 1005 C CA . PHE A 1 130 ? 15.384 -9.375 -44.702 1.00 83.94 130 PHE A CA 1
ATOM 1006 C C . PHE A 1 130 ? 13.898 -9.548 -45.048 1.00 83.94 130 PHE A C 1
ATOM 1008 O O . PHE A 1 130 ? 13.178 -10.248 -44.333 1.00 83.94 130 PHE A O 1
ATOM 1015 N N . ALA A 1 131 ? 13.442 -8.974 -46.167 1.00 84.00 131 ALA A N 1
ATOM 1016 C CA . ALA A 1 131 ? 12.082 -9.151 -46.668 1.00 84.00 131 ALA A CA 1
ATOM 1017 C C . ALA A 1 131 ? 11.804 -10.620 -47.027 1.00 84.00 131 ALA A C 1
ATOM 1019 O O . ALA A 1 131 ? 10.790 -11.176 -46.599 1.00 84.00 131 ALA A O 1
ATOM 1020 N N . SER A 1 132 ? 12.733 -11.281 -47.722 1.00 84.38 132 SER A N 1
ATOM 1021 C CA . SER A 1 132 ? 12.610 -12.686 -48.122 1.00 84.38 132 SER A CA 1
ATOM 1022 C C . SER A 1 132 ? 12.539 -13.652 -46.936 1.00 84.38 132 SER A C 1
ATOM 1024 O O . SER A 1 132 ? 11.910 -14.699 -47.046 1.00 84.38 132 SER A O 1
ATOM 1026 N N . ARG A 1 133 ? 13.125 -13.303 -45.783 1.00 79.19 133 ARG A N 1
ATOM 1027 C CA . ARG A 1 133 ? 13.050 -14.096 -44.543 1.00 79.19 133 ARG A CA 1
ATOM 1028 C C . ARG A 1 133 ? 11.796 -13.816 -43.723 1.00 79.19 133 ARG A C 1
ATOM 1030 O O . ARG A 1 133 ? 11.339 -14.702 -43.006 1.00 79.19 133 ARG A O 1
ATOM 1037 N N . LEU A 1 134 ? 11.226 -12.615 -43.827 1.00 75.69 134 LEU A N 1
ATOM 1038 C CA . LEU A 1 134 ? 9.990 -12.255 -43.125 1.00 75.69 134 LEU A CA 1
ATOM 1039 C C . LEU A 1 134 ? 8.738 -12.837 -43.802 1.00 75.69 134 LEU A C 1
ATOM 1041 O O . LEU A 1 134 ? 7.766 -13.168 -43.124 1.00 75.69 134 LEU A O 1
ATOM 1045 N N . VAL A 1 135 ? 8.762 -12.979 -45.131 1.00 73.06 135 VAL A N 1
ATOM 1046 C CA . VAL A 1 135 ? 7.638 -13.495 -45.933 1.00 73.06 135 VAL A CA 1
ATOM 1047 C C . VAL A 1 135 ? 7.238 -14.943 -45.567 1.00 73.06 135 VAL A C 1
ATOM 1049 O O . VAL A 1 135 ? 6.040 -15.169 -45.383 1.00 73.06 135 VAL A O 1
ATOM 1052 N N . PRO A 1 136 ? 8.165 -15.908 -45.378 1.00 70.75 136 PRO A N 1
ATOM 1053 C CA . PRO A 1 136 ? 7.861 -17.268 -44.918 1.00 70.75 136 PRO A CA 1
ATOM 1054 C C . PRO A 1 136 ? 7.205 -17.304 -43.535 1.00 70.75 136 PRO A C 1
ATOM 1056 O O . PRO A 1 136 ? 6.188 -17.956 -43.345 1.00 70.75 136 PRO A O 1
ATOM 1059 N N . LEU A 1 137 ? 7.720 -16.519 -42.582 1.00 66.75 137 LEU A N 1
ATOM 1060 C CA . LEU A 1 137 ? 7.186 -16.448 -41.215 1.00 66.75 137 LEU A CA 1
ATOM 1061 C C . LEU A 1 137 ? 5.739 -15.935 -41.169 1.00 66.75 137 LEU A C 1
ATOM 1063 O O . LEU A 1 137 ? 4.961 -16.356 -40.316 1.00 66.75 137 LEU A O 1
ATOM 1067 N N . LEU A 1 138 ? 5.370 -15.036 -42.084 1.00 64.25 138 LEU A N 1
ATOM 1068 C CA . LEU A 1 138 ? 3.998 -14.548 -42.221 1.00 64.25 138 LEU A CA 1
ATOM 1069 C C . LEU A 1 138 ? 3.102 -15.535 -42.982 1.00 64.25 138 LEU A C 1
ATOM 1071 O O . LEU A 1 138 ? 1.934 -15.678 -42.630 1.00 64.25 138 LEU A O 1
ATOM 1075 N N . THR A 1 139 ? 3.625 -16.237 -43.991 1.00 65.62 139 THR A N 1
ATOM 1076 C CA . THR A 1 139 ? 2.852 -17.253 -44.732 1.00 65.62 139 THR A CA 1
ATOM 1077 C C . THR A 1 139 ? 2.585 -18.504 -43.896 1.00 65.62 139 THR A C 1
ATOM 1079 O O . THR A 1 139 ? 1.465 -19.009 -43.942 1.00 65.62 139 THR A O 1
ATOM 1082 N N . ASP A 1 140 ? 3.527 -18.937 -43.055 1.00 65.19 140 ASP A N 1
ATOM 1083 C CA . ASP A 1 140 ? 3.338 -20.046 -42.109 1.00 65.19 140 ASP A CA 1
ATOM 1084 C C . ASP A 1 140 ? 2.288 -19.722 -41.029 1.00 65.19 140 ASP A C 1
ATOM 1086 O O . ASP A 1 140 ? 1.514 -20.594 -40.620 1.00 65.19 140 ASP A O 1
ATOM 1090 N N . LEU A 1 141 ? 2.210 -18.455 -40.597 1.00 63.28 141 LEU A N 1
ATOM 1091 C CA . LEU A 1 141 ? 1.218 -17.995 -39.620 1.00 63.28 141 LEU A CA 1
ATOM 1092 C C . LEU A 1 141 ? -0.194 -17.882 -40.223 1.00 63.28 141 LEU A C 1
ATOM 1094 O O . LEU A 1 141 ? -1.174 -18.123 -39.525 1.00 63.28 141 LEU A O 1
ATOM 1098 N N . ILE A 1 142 ? -0.297 -17.522 -41.509 1.00 61.88 142 ILE A N 1
ATOM 1099 C CA . ILE A 1 142 ? -1.574 -17.387 -42.230 1.00 61.88 142 ILE A CA 1
ATOM 1100 C C . ILE A 1 142 ? -2.090 -18.750 -42.724 1.00 61.88 142 ILE A C 1
ATOM 1102 O O . ILE A 1 142 ? -3.296 -18.950 -42.746 1.00 61.88 142 ILE A O 1
ATOM 1106 N N . CYS A 1 143 ? -1.217 -19.702 -43.079 1.00 53.66 143 CYS A N 1
ATOM 1107 C CA . CYS A 1 143 ? -1.625 -21.046 -43.522 1.00 53.66 143 CYS A CA 1
ATOM 1108 C C . CYS A 1 143 ? -1.955 -22.018 -42.372 1.00 53.66 143 CYS A C 1
ATOM 1110 O O . CYS A 1 143 ? -2.458 -23.109 -42.629 1.00 53.66 143 CYS A O 1
ATOM 1112 N N . SER A 1 144 ? -1.664 -21.648 -41.118 1.00 55.62 144 SER A N 1
ATOM 1113 C CA . SER A 1 144 ? -2.031 -22.423 -39.917 1.00 55.62 144 SER A CA 1
ATOM 1114 C C . SER A 1 144 ? -3.385 -22.020 -39.303 1.00 55.62 144 SER A C 1
ATOM 1116 O O . SER A 1 144 ? -3.716 -22.498 -38.216 1.00 55.62 144 SER A O 1
ATOM 1118 N N . TYR A 1 145 ? -4.156 -21.151 -39.967 1.00 46.44 145 TYR A N 1
ATOM 1119 C CA . TYR A 1 145 ? -5.514 -20.737 -39.589 1.00 46.44 145 TYR A CA 1
ATOM 1120 C C . TYR A 1 145 ? -6.489 -21.031 -40.734 1.00 46.44 145 TYR A C 1
ATOM 1122 O O . TYR A 1 145 ? -7.649 -21.394 -40.437 1.00 46.44 145 TYR A O 1
#

Secondary structure (DSSP, 8-state):
--HHHHHHHHHHHHHHH-BTTB-SS-HHHHHHHHHHS----T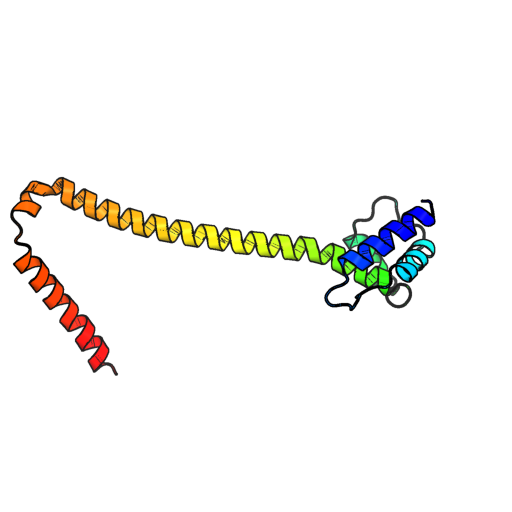T--HHHHHHHHHHTTTTTT-HHHHHHHHHHHHHHHHHHHHHHHHHHHHHHHHHHHHHHHHHHHHHHHHHHHTHHHHHTS-HHHHHHHHHHHHHHHHHHHHHT-

Radius of gyration: 32.51 Å; chains: 1; bounding box: 56×41×83 Å

Foldseek 3Di:
DDLVVQLVVLVVVQVVQDDPNDGPADSVLQSVLVVVDDDDPPDDDLVNVLVVCVVVVCCVVRVRSNVVSVCVVVVVVVVVVVVVVVVVVVVVVVVVVVVVVVVVVVVVVVCVVCVVVNVVDDPVVVVVVVVVVVVVVVVVVVVVD

pLDDT: mean 80.06, std 9.96, range [46.44, 96.25]

InterPro domains:
  IPR008906 HAT, C-terminal dimerisation domain [PF05699] (38-115)
  IPR012337 Ribonuclease H-like superfamily [SSF53098] (58-114)

Sequence (145 aa):
MPKDTLQKHCTKVEKTLTAAGESDIDGAEIAQEIMNLPELPTQTTALEMLSFLHENNLQELYPNLWIALRIAVTLPVTVASAERSFSKLKLIKTYLRSSMAQERLSGLAIISINAEVAQQLSYDVLIDDFASRLVPLLTDLICSY